Protein AF-A0A939ZD47-F1 (afdb_monomer_lite)

Secondary structure (DSSP, 8-state):
-EEEEEEEEEETTTTEEEEEEEEHHHHHH-S-TTSPPPEEEEEEESSS-HHHHHHHHHHHHTT-SSTTS-HHHHHHT-TT-EEE--GGGSB-

Structure (mmCIF, N/CA/C/O backbone):
data_AF-A0A939ZD47-F1
#
_entry.id   AF-A0A939ZD47-F1
#
loop_
_atom_site.group_PDB
_atom_site.id
_atom_site.type_symbol
_atom_site.label_atom_id
_atom_site.label_alt_id
_atom_site.label_comp_id
_atom_site.label_asym_id
_atom_site.label_entity_id
_atom_site.label_seq_id
_atom_site.pdbx_PDB_ins_code
_atom_site.Cartn_x
_atom_site.Cartn_y
_atom_site.Cartn_z
_atom_site.occupancy
_atom_site.B_iso_or_equiv
_atom_site.auth_seq_id
_atom_site.auth_comp_id
_atom_site.auth_asym_id
_atom_site.auth_atom_id
_atom_site.pdbx_PDB_model_num
ATOM 1 N N . MET A 1 1 ? 11.177 1.465 -2.870 1.00 83.56 1 MET A N 1
ATOM 2 C CA . MET A 1 1 ? 10.768 0.887 -4.147 1.00 83.56 1 MET A CA 1
ATOM 3 C C . MET A 1 1 ? 9.641 1.708 -4.724 1.00 83.56 1 MET A C 1
ATOM 5 O O . MET A 1 1 ? 8.652 1.915 -4.018 1.00 83.56 1 MET A O 1
ATOM 9 N N . ASN A 1 2 ? 9.816 2.244 -5.930 1.00 86.75 2 ASN A N 1
ATOM 10 C CA . ASN A 1 2 ? 8.739 2.934 -6.641 1.00 86.75 2 ASN A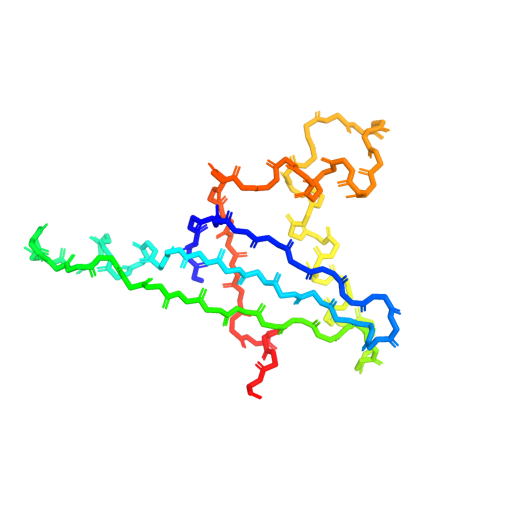 CA 1
ATOM 11 C C . ASN A 1 2 ? 7.880 1.917 -7.382 1.00 86.75 2 ASN A C 1
ATOM 13 O O . ASN A 1 2 ? 8.391 1.121 -8.161 1.00 86.75 2 ASN A O 1
ATOM 17 N N . ILE A 1 3 ? 6.578 1.953 -7.127 1.00 88.50 3 ILE A N 1
ATOM 18 C CA . ILE A 1 3 ? 5.629 1.003 -7.698 1.00 88.50 3 ILE A CA 1
ATOM 19 C C . ILE A 1 3 ? 4.499 1.778 -8.347 1.00 88.50 3 ILE A C 1
ATOM 21 O O . ILE A 1 3 ? 3.908 2.654 -7.709 1.00 88.50 3 ILE A O 1
ATOM 25 N N . GLU A 1 4 ? 4.171 1.435 -9.587 1.00 90.25 4 GLU A N 1
ATOM 26 C CA . GLU A 1 4 ? 2.894 1.815 -10.182 1.00 90.25 4 GLU A CA 1
ATOM 27 C C . GLU A 1 4 ? 1.815 0.850 -9.691 1.00 90.25 4 GLU A C 1
ATOM 29 O O . GLU A 1 4 ? 1.858 -0.347 -9.973 1.00 90.25 4 GLU A O 1
ATOM 34 N N . VAL A 1 5 ? 0.852 1.359 -8.926 1.00 90.94 5 VAL A N 1
ATOM 35 C CA . VAL A 1 5 ? -0.212 0.540 -8.341 1.00 90.94 5 VAL A CA 1
ATOM 36 C C . VAL A 1 5 ? -1.171 0.078 -9.435 1.00 90.94 5 VAL A C 1
ATOM 38 O O . VAL A 1 5 ? -1.773 0.901 -10.120 1.00 90.94 5 VAL A O 1
ATOM 41 N N . LYS A 1 6 ? -1.389 -1.233 -9.547 1.00 92.19 6 LYS A N 1
ATOM 42 C CA . LYS A 1 6 ? -2.433 -1.823 -10.397 1.00 92.19 6 LYS A CA 1
ATOM 43 C C . LYS A 1 6 ? -3.723 -2.060 -9.626 1.00 92.19 6 LYS A C 1
ATOM 45 O O . LYS A 1 6 ? -4.803 -1.750 -10.120 1.00 92.19 6 LYS A O 1
ATOM 50 N N . SER A 1 7 ? -3.623 -2.603 -8.418 1.00 91.62 7 SER A N 1
ATOM 51 C CA . SER A 1 7 ? -4.793 -2.934 -7.610 1.00 91.62 7 SER A CA 1
ATOM 52 C C . SER A 1 7 ? -4.473 -2.907 -6.123 1.00 91.62 7 SER A C 1
ATOM 54 O O . SER A 1 7 ? -3.320 -3.010 -5.698 1.00 91.62 7 SER A O 1
ATOM 56 N N . ILE A 1 8 ? -5.526 -2.740 -5.326 1.00 89.56 8 ILE A N 1
ATOM 57 C CA . ILE A 1 8 ? -5.456 -2.809 -3.873 1.00 89.56 8 ILE A CA 1
ATOM 58 C C . ILE A 1 8 ? -6.592 -3.685 -3.381 1.00 89.56 8 ILE A C 1
ATOM 60 O O . ILE A 1 8 ? -7.749 -3.481 -3.744 1.00 89.56 8 ILE A O 1
ATOM 64 N N . THR A 1 9 ? -6.254 -4.636 -2.520 1.00 89.75 9 THR A N 1
ATOM 65 C CA . THR A 1 9 ? -7.219 -5.497 -1.843 1.00 89.75 9 THR A CA 1
ATOM 66 C C . THR A 1 9 ? -7.111 -5.276 -0.345 1.00 89.75 9 THR A C 1
ATOM 68 O O . THR A 1 9 ? -6.017 -5.283 0.214 1.00 89.75 9 THR A O 1
ATOM 71 N N . ILE A 1 10 ? -8.249 -5.078 0.317 1.00 87.81 10 ILE A N 1
ATOM 72 C CA . ILE A 1 10 ? -8.315 -4.900 1.767 1.00 87.81 10 ILE A CA 1
ATOM 73 C C . ILE A 1 10 ? -9.062 -6.086 2.358 1.00 87.81 10 ILE A C 1
ATOM 75 O O . ILE A 1 10 ? -10.253 -6.263 2.094 1.00 87.81 10 ILE A O 1
ATOM 79 N N . ASP A 1 11 ? -8.395 -6.848 3.215 1.00 88.56 11 ASP A N 1
ATOM 80 C CA . ASP A 1 11 ? -9.054 -7.830 4.065 1.00 88.56 11 ASP A CA 1
ATOM 81 C C . ASP A 1 11 ? -9.208 -7.248 5.471 1.00 88.56 11 ASP A C 1
ATOM 83 O O . ASP A 1 11 ? -8.290 -7.266 6.293 1.00 88.56 11 ASP A O 1
ATOM 87 N N . SER A 1 12 ? -10.398 -6.721 5.763 1.00 82.62 12 SER A N 1
ATOM 88 C CA . SER A 1 12 ? -10.703 -6.163 7.083 1.00 82.62 12 SER A CA 1
ATOM 89 C C . SER A 1 12 ? -10.765 -7.217 8.193 1.00 82.62 12 SER A C 1
ATOM 91 O O . SER A 1 12 ? -10.600 -6.854 9.357 1.00 82.62 12 SER A O 1
ATOM 93 N N . LYS A 1 13 ? -11.001 -8.497 7.867 1.00 85.94 13 LYS A N 1
ATOM 94 C CA . LYS A 1 13 ? -11.022 -9.586 8.858 1.00 85.94 13 LYS A CA 1
ATOM 95 C C . LYS A 1 13 ? -9.603 -9.981 9.240 1.00 85.94 13 LYS A C 1
ATOM 97 O O . LYS A 1 13 ? -9.308 -10.080 10.426 1.00 85.94 13 LYS A O 1
ATOM 102 N N . ALA A 1 14 ? -8.742 -10.160 8.241 1.00 84.69 14 ALA A N 1
ATOM 103 C CA . ALA A 1 14 ? -7.331 -10.470 8.446 1.00 84.69 14 ALA A CA 1
ATOM 104 C C . ALA A 1 14 ? -6.486 -9.235 8.794 1.00 84.69 14 ALA A C 1
ATOM 106 O O . ALA A 1 14 ? -5.316 -9.386 9.110 1.00 84.69 14 ALA A O 1
ATOM 107 N N . GLN A 1 15 ? -7.063 -8.028 8.753 1.00 85.19 15 GLN A N 1
ATOM 108 C CA . GLN A 1 15 ? -6.365 -6.771 9.031 1.00 85.19 15 GLN A CA 1
ATOM 109 C C . GLN A 1 15 ? -5.190 -6.496 8.081 1.00 85.19 15 GLN A C 1
ATOM 111 O O . GLN A 1 15 ? -4.163 -5.938 8.475 1.00 85.19 15 GLN A O 1
ATOM 116 N N . THR A 1 16 ? -5.365 -6.867 6.810 1.00 87.50 16 THR A N 1
ATOM 117 C CA . THR A 1 16 ? -4.304 -6.761 5.806 1.00 87.50 16 THR A CA 1
ATOM 118 C C . THR A 1 16 ? -4.697 -5.917 4.601 1.00 87.50 16 THR A C 1
ATOM 120 O O . THR A 1 16 ? -5.861 -5.880 4.193 1.00 87.50 16 THR A O 1
ATOM 123 N N . VAL A 1 17 ? -3.702 -5.246 4.021 1.00 87.69 17 VAL A N 1
ATOM 124 C CA . VAL A 1 17 ? -3.784 -4.627 2.692 1.00 87.69 17 VAL A CA 1
ATOM 125 C C . VAL A 1 17 ? -2.792 -5.307 1.784 1.00 87.69 17 VAL A C 1
ATOM 127 O O . VAL A 1 17 ? -1.610 -5.371 2.109 1.00 87.69 17 VAL A O 1
ATOM 130 N N . GLN A 1 18 ? -3.264 -5.751 0.631 1.00 90.19 18 GLN A N 1
ATOM 131 C CA . GLN A 1 18 ? -2.414 -6.155 -0.471 1.00 90.19 18 GLN A CA 1
ATOM 132 C C . GLN A 1 18 ? -2.407 -5.053 -1.529 1.00 90.19 18 GLN A C 1
ATOM 134 O O . GLN A 1 18 ? -3.467 -4.566 -1.919 1.00 90.19 18 GLN A O 1
ATOM 139 N N . ILE A 1 19 ? -1.219 -4.649 -1.967 1.00 89.88 19 ILE A N 1
ATOM 140 C CA . ILE A 1 19 ? -0.994 -3.699 -3.054 1.00 89.88 19 ILE A CA 1
ATOM 141 C C . ILE A 1 19 ? -0.233 -4.442 -4.146 1.00 89.88 19 ILE A C 1
ATOM 143 O O . ILE A 1 19 ? 0.904 -4.850 -3.920 1.00 89.88 19 ILE A O 1
ATOM 147 N N . SER A 1 20 ? -0.850 -4.586 -5.312 1.00 91.44 20 SER A N 1
ATOM 148 C CA . SER A 1 20 ? -0.231 -5.193 -6.491 1.00 91.44 20 SER A CA 1
ATOM 149 C C . SER A 1 20 ? 0.145 -4.095 -7.478 1.00 91.44 20 SER A C 1
ATOM 151 O O . SER A 1 20 ? -0.605 -3.125 -7.650 1.00 91.44 20 SER A O 1
ATOM 153 N N . GLY A 1 21 ? 1.286 -4.221 -8.145 1.00 91.06 21 GLY A N 1
ATOM 154 C CA . GLY A 1 21 ? 1.758 -3.194 -9.066 1.00 91.06 21 GLY A CA 1
ATOM 155 C C . GLY A 1 21 ? 2.959 -3.609 -9.895 1.00 91.06 21 GLY A C 1
ATOM 156 O O . GLY A 1 21 ? 3.331 -4.776 -9.919 1.00 91.06 21 GLY A O 1
ATOM 157 N N . VAL A 1 22 ? 3.547 -2.637 -10.582 1.00 89.31 22 VAL A N 1
ATOM 158 C CA . VAL A 1 22 ? 4.770 -2.805 -11.378 1.00 89.31 22 VAL A CA 1
ATOM 159 C C . VAL A 1 22 ? 5.930 -2.143 -10.654 1.00 89.31 22 VAL A C 1
ATOM 161 O O . VAL A 1 22 ? 5.815 -0.974 -10.277 1.00 89.31 22 VAL A O 1
ATOM 164 N N . ASP A 1 23 ? 7.038 -2.862 -10.475 1.00 87.62 23 ASP A N 1
ATOM 165 C CA . ASP A 1 23 ? 8.273 -2.287 -9.939 1.00 87.62 23 ASP A CA 1
ATOM 166 C C . ASP A 1 23 ? 8.932 -1.382 -10.987 1.00 87.62 23 ASP A C 1
ATOM 168 O O . ASP A 1 23 ? 9.497 -1.837 -11.984 1.00 87.62 23 ASP A O 1
ATOM 172 N N . LEU A 1 24 ? 8.861 -0.074 -10.750 1.00 83.69 24 LEU A N 1
ATOM 173 C CA . LEU A 1 24 ? 9.444 0.922 -11.638 1.00 83.69 24 LEU A CA 1
ATOM 174 C C . LEU A 1 24 ? 10.941 1.097 -11.406 1.00 83.69 24 LEU A C 1
ATOM 176 O O . LEU A 1 24 ? 11.621 1.591 -12.302 1.00 83.69 24 LEU A O 1
ATOM 180 N N . ASP A 1 25 ? 11.477 0.707 -10.247 1.00 78.81 25 ASP A N 1
ATOM 181 C CA . ASP A 1 25 ? 12.914 0.837 -10.003 1.00 78.81 25 ASP A CA 1
ATOM 182 C C . ASP A 1 25 ? 13.686 -0.095 -10.946 1.00 78.81 25 ASP A C 1
ATOM 184 O O . ASP A 1 25 ? 14.718 0.303 -11.479 1.00 78.81 25 ASP A O 1
ATOM 188 N N . LYS A 1 26 ? 13.160 -1.289 -11.244 1.00 70.44 26 LYS A N 1
ATOM 189 C CA . LYS A 1 26 ? 13.764 -2.200 -12.230 1.00 70.44 26 LYS A CA 1
ATOM 190 C C . LYS A 1 26 ? 13.685 -1.677 -13.660 1.00 70.44 26 LYS A C 1
ATOM 192 O O . LYS A 1 26 ? 14.679 -1.772 -14.366 1.00 70.44 26 LYS A O 1
ATOM 197 N N . VAL A 1 27 ? 12.560 -1.078 -14.050 1.00 69.88 27 VAL A N 1
ATOM 198 C CA . VAL A 1 27 ? 12.375 -0.485 -15.389 1.00 69.88 27 VAL A CA 1
ATOM 199 C C . VAL A 1 27 ? 13.245 0.763 -15.582 1.00 69.88 27 VAL A C 1
ATOM 201 O O . VAL A 1 27 ? 13.743 1.016 -16.671 1.00 69.88 27 VAL A O 1
ATOM 204 N N . LEU A 1 28 ? 13.434 1.568 -14.533 1.00 68.44 28 LEU A N 1
ATOM 205 C CA . LEU A 1 28 ? 14.229 2.800 -14.597 1.00 68.44 28 LEU A CA 1
ATOM 206 C C . LEU A 1 28 ? 15.738 2.553 -14.470 1.00 68.44 28 LEU A C 1
ATOM 208 O O . LEU A 1 28 ? 16.527 3.372 -14.941 1.00 68.44 28 LEU A O 1
ATOM 212 N N . LEU A 1 29 ? 16.144 1.477 -13.789 1.00 67.38 29 LEU A N 1
ATOM 213 C CA . LEU A 1 29 ? 17.551 1.124 -13.573 1.00 67.38 29 LEU A CA 1
ATOM 214 C C . LEU A 1 29 ? 18.071 0.091 -14.579 1.00 67.38 29 LEU A C 1
ATOM 216 O O . LEU A 1 29 ? 19.289 -0.095 -14.662 1.00 67.38 29 LEU A O 1
ATOM 220 N N . SER A 1 30 ? 17.199 -0.575 -15.340 1.00 62.22 30 SER A N 1
ATOM 221 C CA . SER A 1 30 ? 17.631 -1.385 -16.471 1.00 62.22 30 SER A CA 1
ATOM 222 C C . SER A 1 30 ? 18.064 -0.462 -17.617 1.00 62.22 30 SER A C 1
ATOM 224 O O . SER A 1 30 ? 17.363 0.453 -18.033 1.00 62.22 30 SER A O 1
ATOM 226 N N . PHE A 1 31 ? 19.261 -0.703 -18.154 1.00 59.91 31 PHE A N 1
ATOM 227 C CA . PHE A 1 31 ? 19.684 -0.128 -19.441 1.00 59.91 31 PHE A CA 1
ATOM 228 C C . PHE A 1 31 ? 19.012 -0.831 -20.632 1.00 59.91 31 PHE A C 1
ATOM 230 O O . PHE A 1 31 ? 19.315 -0.530 -21.786 1.00 59.91 31 PHE A O 1
ATOM 237 N N . ASP A 1 32 ? 18.138 -1.790 -20.341 1.00 63.66 32 ASP A N 1
ATOM 238 C CA . ASP A 1 32 ? 17.518 -2.693 -21.288 1.00 63.66 32 ASP A CA 1
ATOM 239 C C . ASP A 1 32 ? 16.038 -2.322 -21.388 1.00 63.66 32 ASP A C 1
ATOM 241 O O . ASP A 1 32 ? 15.222 -2.729 -20.568 1.00 63.66 32 ASP A O 1
ATOM 245 N N . PHE A 1 33 ? 15.696 -1.475 -22.360 1.00 57.75 33 PHE A N 1
ATOM 246 C CA . PHE A 1 33 ? 14.323 -0.995 -22.566 1.00 57.75 33 PHE A CA 1
ATOM 247 C C . PHE A 1 33 ? 13.338 -2.119 -22.939 1.00 57.75 33 PHE A C 1
ATOM 249 O O . PHE A 1 33 ? 12.129 -1.894 -22.898 1.00 57.75 33 PHE A O 1
ATOM 256 N N . ASP A 1 34 ? 13.850 -3.310 -23.265 1.00 62.44 34 ASP A N 1
ATOM 257 C CA . ASP A 1 34 ? 13.072 -4.517 -23.550 1.00 62.44 34 ASP A CA 1
ATOM 258 C C . ASP A 1 34 ? 12.818 -5.380 -22.299 1.00 62.44 34 ASP A C 1
ATOM 260 O O . ASP A 1 34 ? 12.125 -6.396 -22.385 1.00 62.44 34 ASP A O 1
ATOM 264 N N . SER A 1 35 ? 13.354 -5.013 -21.126 1.00 65.75 35 SER A N 1
ATOM 265 C CA . SER A 1 35 ? 13.085 -5.760 -19.895 1.00 65.75 35 SER A CA 1
ATOM 266 C C . SER A 1 35 ? 11.602 -5.663 -19.530 1.00 65.75 35 SER A C 1
ATOM 268 O O . SER A 1 35 ? 11.088 -4.564 -19.307 1.00 65.75 35 SER A O 1
ATOM 270 N N . GLU A 1 36 ? 10.920 -6.811 -19.471 1.00 66.69 36 GLU A N 1
ATOM 271 C CA . GLU A 1 36 ? 9.499 -6.868 -19.135 1.00 66.69 36 GLU A CA 1
ATOM 272 C C . GLU A 1 36 ? 9.235 -6.254 -17.746 1.00 66.69 36 GLU A C 1
ATOM 274 O O . GLU A 1 36 ? 10.005 -6.492 -16.807 1.00 66.69 36 GLU A O 1
ATOM 279 N N . PRO A 1 37 ? 8.153 -5.469 -17.586 1.00 72.44 37 PRO A N 1
ATOM 280 C CA . PRO A 1 37 ? 7.802 -4.900 -16.296 1.00 72.44 37 PRO A CA 1
ATOM 281 C C . PRO A 1 37 ? 7.489 -6.011 -15.289 1.00 72.44 37 PRO A C 1
ATOM 283 O O . PRO A 1 37 ? 6.591 -6.824 -15.507 1.00 72.44 37 PRO A O 1
ATOM 286 N N . GLU A 1 38 ? 8.209 -6.026 -14.168 1.00 84.00 38 GLU A N 1
ATOM 287 C CA . GLU A 1 38 ? 8.014 -7.030 -13.124 1.00 84.00 38 GLU A CA 1
ATOM 288 C C . GLU A 1 38 ? 6.801 -6.678 -12.263 1.00 84.00 38 GLU A C 1
ATOM 290 O O . GLU A 1 38 ? 6.749 -5.619 -11.626 1.00 84.00 38 GLU A O 1
ATOM 295 N N . GLU A 1 39 ? 5.818 -7.578 -12.246 1.00 87.25 39 GLU A N 1
ATOM 296 C CA . GLU A 1 39 ? 4.692 -7.480 -11.327 1.00 87.25 39 GLU A CA 1
ATOM 297 C C . GLU A 1 39 ? 5.118 -7.888 -9.918 1.00 87.25 39 GLU A C 1
ATOM 299 O O . GLU A 1 39 ? 5.764 -8.914 -9.705 1.00 87.25 39 GLU A O 1
ATOM 304 N N . VAL A 1 40 ? 4.735 -7.066 -8.949 1.00 87.56 40 VAL A N 1
ATOM 305 C CA . VAL A 1 40 ? 5.101 -7.216 -7.545 1.00 87.56 40 VAL A CA 1
ATOM 306 C C . VAL A 1 40 ? 3.876 -7.062 -6.652 1.00 87.56 40 VAL A C 1
ATOM 308 O O . VAL A 1 40 ? 3.021 -6.200 -6.871 1.00 87.56 40 VAL A O 1
ATOM 311 N N . ASP A 1 41 ? 3.819 -7.894 -5.615 1.00 88.69 41 ASP A N 1
ATOM 312 C CA . ASP A 1 41 ? 2.764 -7.910 -4.606 1.00 88.69 41 ASP A CA 1
ATOM 313 C C . ASP A 1 41 ? 3.326 -7.534 -3.233 1.00 88.69 41 ASP A C 1
ATOM 315 O O . ASP A 1 41 ? 4.287 -8.130 -2.744 1.00 88.69 41 ASP A O 1
ATOM 319 N N . PHE A 1 42 ? 2.683 -6.573 -2.574 1.00 86.81 42 PHE A N 1
ATOM 320 C CA . PHE A 1 42 ? 3.043 -6.122 -1.233 1.00 86.81 42 PHE A CA 1
ATOM 321 C C . PHE A 1 42 ? 1.906 -6.349 -0.274 1.00 86.81 42 PHE A C 1
ATOM 323 O O . PHE A 1 42 ? 0.818 -5.809 -0.460 1.00 86.81 42 PHE A O 1
ATOM 330 N N . LYS A 1 43 ? 2.180 -7.080 0.801 1.00 87.88 43 LYS A N 1
ATOM 331 C CA . LYS A 1 43 ? 1.226 -7.278 1.882 1.00 87.88 43 LYS A CA 1
ATOM 332 C C . LYS A 1 43 ? 1.640 -6.469 3.106 1.00 87.88 43 LYS A C 1
ATOM 334 O O . LYS A 1 43 ? 2.773 -6.556 3.570 1.00 87.88 43 LYS A O 1
ATOM 339 N N . PHE A 1 44 ? 0.700 -5.694 3.630 1.00 85.31 44 PHE A N 1
ATOM 340 C CA . PHE A 1 44 ? 0.801 -4.982 4.896 1.00 85.31 44 PHE A CA 1
ATOM 341 C C . PHE A 1 44 ? -0.149 -5.631 5.888 1.00 85.31 44 PHE A C 1
ATOM 343 O O . PHE A 1 44 ? -1.342 -5.731 5.607 1.00 85.31 44 PHE A O 1
ATOM 350 N N . ASP A 1 45 ? 0.362 -6.022 7.049 1.00 85.19 45 ASP A N 1
ATOM 351 C CA . ASP A 1 45 ? -0.451 -6.441 8.185 1.00 85.19 45 ASP A CA 1
ATOM 352 C C . ASP A 1 45 ? -0.451 -5.317 9.231 1.00 85.19 45 ASP A C 1
ATOM 354 O O . ASP A 1 45 ? 0.570 -5.000 9.846 1.00 85.19 45 ASP A O 1
ATOM 358 N N . TRP A 1 46 ? -1.596 -4.651 9.409 1.00 81.25 46 TRP A N 1
ATOM 359 C CA . TRP A 1 46 ? -1.714 -3.559 10.383 1.00 81.25 46 TRP A CA 1
ATOM 360 C C . TRP A 1 46 ? -2.078 -4.048 11.794 1.00 81.25 46 TRP A C 1
ATOM 362 O O . TRP A 1 46 ? -2.314 -3.213 12.687 1.00 81.25 46 TRP A O 1
ATOM 372 N N . SER A 1 47 ? -2.169 -5.367 11.993 1.00 81.69 47 SER A N 1
ATOM 373 C CA . SER A 1 47 ? -2.326 -6.018 13.295 1.00 81.69 47 SER A CA 1
ATOM 374 C C . SER A 1 47 ? -0.986 -6.200 14.018 1.00 81.69 47 SER A C 1
ATOM 376 O O . SER A 1 47 ? -0.958 -6.150 15.246 1.00 81.69 47 SER A O 1
ATOM 378 N N . GLU A 1 48 ? 0.131 -6.279 13.281 1.00 78.19 48 GLU A N 1
ATOM 379 C CA . GLU A 1 48 ? 1.483 -6.471 13.837 1.00 78.19 48 GLU A CA 1
ATOM 380 C C . GLU A 1 48 ? 1.960 -5.320 14.741 1.00 78.19 48 GLU A C 1
ATOM 382 O O . GLU A 1 48 ? 2.881 -5.482 15.542 1.00 78.19 48 GLU A O 1
ATOM 387 N N . GLY A 1 49 ? 1.335 -4.143 14.646 1.00 78.62 49 GLY A N 1
ATOM 388 C CA . GLY A 1 49 ? 1.579 -3.041 15.569 1.00 78.62 49 GLY A CA 1
ATOM 389 C C . GLY A 1 49 ? 1.419 -1.650 14.952 1.00 78.62 49 GLY A C 1
ATOM 390 O O . GLY A 1 49 ? 1.030 -1.492 13.791 1.00 78.62 49 GLY A O 1
ATOM 391 N N . PRO A 1 50 ? 1.735 -0.593 15.723 1.00 82.00 50 PRO A N 1
ATOM 392 C CA . PRO A 1 50 ? 1.564 0.787 15.273 1.00 82.00 50 PRO A CA 1
ATOM 393 C C . PRO A 1 50 ? 2.510 1.168 14.125 1.00 82.00 50 PRO A C 1
ATOM 395 O O . PRO A 1 50 ? 2.191 2.076 13.365 1.00 82.00 50 PRO A O 1
ATOM 398 N N . GLY A 1 51 ? 3.654 0.492 13.969 1.00 83.12 51 GLY A N 1
ATOM 399 C CA . GLY A 1 51 ? 4.638 0.780 12.918 1.00 83.12 51 GLY A CA 1
ATOM 400 C C . GLY A 1 51 ? 4.081 0.589 11.500 1.00 83.12 51 GLY A C 1
ATOM 401 O O . GLY A 1 51 ? 3.919 1.589 10.793 1.00 83.12 51 GLY A O 1
ATOM 402 N N . PRO A 1 52 ? 3.741 -0.651 11.094 1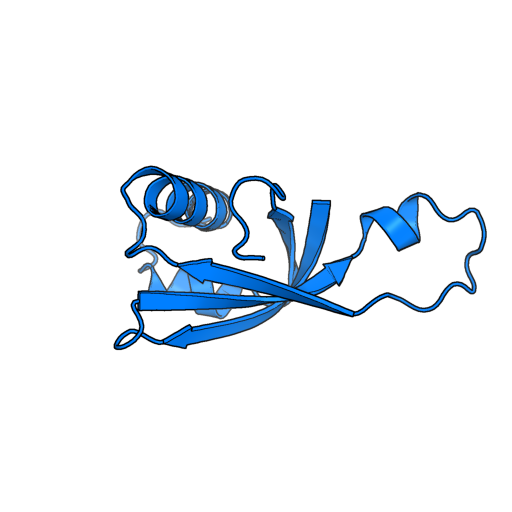.00 79.25 52 PRO A N 1
ATOM 403 C CA . PRO A 1 52 ? 3.154 -0.941 9.782 1.00 79.25 52 PRO A CA 1
ATOM 404 C C . PRO A 1 52 ? 1.883 -0.131 9.507 1.00 79.25 52 PRO A C 1
ATOM 406 O O . PRO A 1 52 ? 1.732 0.447 8.430 1.00 79.25 52 PRO A O 1
ATOM 409 N N . ARG A 1 53 ? 1.016 0.019 10.519 1.00 81.31 53 ARG A N 1
ATOM 410 C CA . ARG A 1 53 ? -0.201 0.838 10.429 1.00 81.31 53 ARG A CA 1
ATOM 411 C C . ARG A 1 53 ? 0.101 2.300 10.094 1.00 81.31 53 ARG A C 1
ATOM 413 O O . ARG A 1 53 ? -0.466 2.846 9.151 1.00 81.31 53 ARG A O 1
ATOM 420 N N . ASN A 1 54 ? 0.992 2.938 10.852 1.00 85.00 54 ASN A N 1
ATOM 421 C CA . ASN A 1 54 ? 1.339 4.346 10.649 1.00 85.00 54 ASN A CA 1
ATOM 422 C C . ASN A 1 54 ? 2.053 4.567 9.316 1.00 85.00 54 ASN A C 1
ATOM 424 O O . ASN A 1 54 ? 1.891 5.618 8.696 1.00 85.00 54 ASN A O 1
ATOM 428 N N . TYR A 1 55 ? 2.854 3.598 8.876 1.00 86.00 55 TYR A N 1
ATOM 429 C CA . TYR A 1 55 ? 3.509 3.662 7.578 1.00 86.00 55 TYR A CA 1
ATOM 430 C C . TYR A 1 55 ? 2.490 3.625 6.436 1.00 86.00 55 TYR A C 1
ATOM 432 O O . TYR A 1 55 ? 2.497 4.521 5.591 1.00 86.00 55 TYR A O 1
ATOM 440 N N . LEU A 1 56 ? 1.571 2.657 6.461 1.00 82.19 56 LEU A N 1
ATOM 441 C CA . LEU A 1 56 ? 0.497 2.540 5.478 1.00 82.19 56 LEU A CA 1
ATOM 442 C C . LEU A 1 56 ? -0.352 3.820 5.421 1.00 82.19 56 LEU A C 1
ATOM 444 O O . LEU A 1 56 ? -0.582 4.357 4.339 1.00 82.19 56 LEU A O 1
ATOM 448 N N . LEU A 1 57 ? -0.739 4.365 6.580 1.00 83.19 57 LEU A N 1
ATOM 449 C CA . LEU A 1 57 ? -1.462 5.638 6.654 1.00 83.19 57 LEU A CA 1
ATOM 450 C C . LEU A 1 57 ? -0.683 6.777 5.990 1.00 83.19 57 LEU A C 1
ATOM 452 O O . LEU A 1 57 ? -1.249 7.495 5.174 1.00 83.19 57 LEU A O 1
ATOM 456 N N . LYS A 1 58 ? 0.622 6.908 6.258 1.00 86.56 58 LYS A N 1
ATOM 457 C CA . LYS A 1 58 ? 1.465 7.940 5.627 1.00 86.56 58 LYS A CA 1
ATOM 458 C C . LYS A 1 58 ? 1.571 7.779 4.113 1.00 86.56 58 LYS A C 1
ATOM 460 O O . LYS A 1 58 ? 1.597 8.783 3.403 1.00 86.56 58 LYS A O 1
ATOM 465 N N . VAL A 1 59 ? 1.680 6.547 3.614 1.00 84.62 59 VAL A N 1
ATOM 466 C CA . VAL A 1 59 ? 1.718 6.277 2.166 1.00 84.62 59 VAL A CA 1
ATOM 467 C C . VAL A 1 59 ? 0.416 6.737 1.518 1.00 84.62 59 VAL A C 1
ATOM 469 O O . VAL A 1 59 ? 0.459 7.432 0.507 1.00 84.62 59 VAL A O 1
ATOM 472 N N . ILE A 1 60 ? -0.722 6.418 2.134 1.00 81.56 60 ILE A N 1
ATOM 473 C CA . ILE A 1 60 ? -2.058 6.747 1.627 1.00 81.56 60 ILE A CA 1
ATOM 474 C C . ILE A 1 60 ? -2.342 8.250 1.740 1.00 81.56 60 ILE A C 1
ATOM 476 O O . ILE A 1 60 ? -2.788 8.868 0.777 1.00 81.56 60 ILE A O 1
ATOM 480 N N . GLU A 1 61 ? -2.029 8.880 2.875 1.00 84.12 61 GLU A N 1
ATOM 481 C CA . GLU A 1 61 ? -2.228 10.320 3.085 1.00 84.12 61 GLU A CA 1
ATOM 482 C C . GLU A 1 61 ? -1.441 11.174 2.092 1.00 84.12 61 GLU A C 1
ATOM 484 O O . GLU A 1 61 ? -1.949 12.193 1.635 1.00 84.12 61 GLU A O 1
ATOM 489 N N . LYS A 1 62 ? -0.242 10.745 1.681 1.00 85.50 62 LYS A N 1
ATOM 490 C CA . LYS A 1 62 ? 0.514 11.433 0.620 1.00 85.50 62 LYS A CA 1
ATOM 491 C C . LYS A 1 62 ? -0.224 11.477 -0.719 1.00 85.50 62 LYS A C 1
ATOM 493 O O . LYS A 1 62 ? 0.049 12.360 -1.525 1.00 85.50 62 LYS A O 1
ATOM 498 N N . GLN A 1 63 ? -1.137 10.539 -0.959 1.00 83.31 63 GLN A N 1
ATOM 499 C CA . GLN A 1 63 ? -1.933 10.465 -2.187 1.00 83.31 63 GLN A CA 1
ATOM 500 C C . GLN A 1 63 ? -3.266 11.213 -2.060 1.00 83.31 63 GLN A C 1
ATOM 502 O O . GLN A 1 63 ? -3.961 11.448 -3.052 1.00 83.31 63 GLN A O 1
ATOM 507 N N . ARG A 1 64 ? -3.616 11.645 -0.845 1.00 82.75 64 ARG A N 1
ATOM 508 C CA . ARG A 1 64 ? -4.837 12.388 -0.557 1.00 82.75 64 ARG A CA 1
ATOM 509 C C . ARG A 1 64 ? -4.693 13.839 -1.022 1.00 82.75 64 ARG A C 1
ATOM 511 O O . ARG A 1 64 ? -4.104 14.672 -0.344 1.00 82.75 64 ARG A O 1
ATOM 518 N N . LYS A 1 65 ? -5.275 14.151 -2.183 1.00 76.56 65 LYS A N 1
ATOM 519 C CA . LYS A 1 65 ? -5.329 15.527 -2.716 1.00 76.56 65 LYS A CA 1
ATOM 520 C C . LYS A 1 65 ? -6.372 16.413 -2.027 1.00 76.56 65 LYS A C 1
ATOM 522 O O . LYS A 1 65 ? -6.210 17.626 -2.008 1.00 76.56 65 LYS A O 1
ATOM 527 N N . ASP A 1 66 ? -7.424 15.809 -1.472 1.00 79.75 66 ASP A N 1
ATOM 528 C CA . ASP A 1 66 ? -8.496 16.490 -0.739 1.00 79.75 66 ASP A CA 1
ATOM 529 C C . ASP A 1 66 ? -8.573 15.949 0.701 1.00 79.75 66 ASP A C 1
ATOM 531 O O . ASP A 1 66 ? -8.878 14.765 0.892 1.00 79.75 66 ASP A O 1
ATOM 535 N N . PRO A 1 67 ? -8.352 16.788 1.729 1.00 79.00 67 PRO A N 1
ATOM 536 C CA . PRO A 1 67 ? -8.461 16.404 3.136 1.00 79.00 67 PRO A CA 1
ATOM 537 C C . PRO A 1 67 ? -9.881 16.011 3.584 1.00 79.00 67 PRO A C 1
ATOM 539 O O . PRO A 1 67 ? -10.064 15.674 4.755 1.00 79.00 67 PRO A O 1
ATOM 542 N N . LYS A 1 68 ? -10.884 16.019 2.699 1.00 82.31 68 LYS A N 1
ATOM 543 C CA . LYS A 1 68 ? -12.231 15.480 2.942 1.00 82.31 68 LYS A CA 1
ATOM 544 C C . LYS A 1 68 ? -12.445 14.062 2.408 1.00 82.31 68 LYS A C 1
ATOM 546 O O . LYS A 1 68 ? -13.359 13.405 2.891 1.00 82.31 68 LYS A O 1
ATOM 551 N N . MET A 1 69 ? -11.599 13.558 1.501 1.00 81.12 69 MET A N 1
ATOM 552 C CA . MET A 1 69 ? -11.732 12.186 0.978 1.00 81.12 69 MET A CA 1
ATOM 553 C C . MET A 1 69 ? -11.619 11.159 2.102 1.00 81.12 69 MET A C 1
ATOM 555 O O . MET A 1 69 ? -10.662 11.195 2.875 1.00 81.12 69 MET A O 1
ATOM 559 N N . SER A 1 70 ? -12.563 10.237 2.199 1.00 83.62 70 SER A N 1
ATOM 560 C CA . SER A 1 70 ? -12.488 9.104 3.113 1.00 83.62 70 SER A CA 1
ATOM 561 C C . SER A 1 70 ? -11.311 8.190 2.766 1.00 83.62 70 SER A C 1
ATOM 563 O O . SER A 1 70 ? -10.821 8.160 1.639 1.00 83.62 7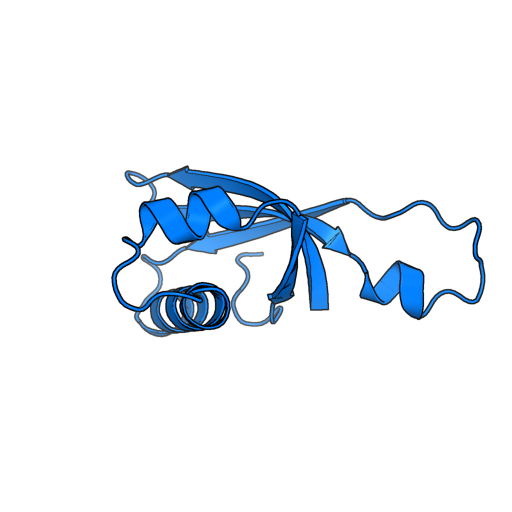0 SER A O 1
ATOM 565 N N . PHE A 1 71 ? -10.868 7.396 3.739 1.00 78.19 71 PHE A N 1
ATOM 566 C CA . PHE A 1 71 ? -9.784 6.433 3.540 1.00 78.19 71 PHE A CA 1
ATOM 567 C C . PHE A 1 71 ? -10.058 5.475 2.372 1.00 78.19 71 PHE A C 1
ATOM 569 O O . PHE A 1 71 ? -9.178 5.224 1.555 1.00 78.19 71 PHE A O 1
ATOM 576 N N . LYS A 1 72 ? -11.304 5.000 2.260 1.00 80.12 72 LYS A N 1
ATOM 577 C CA . LYS A 1 72 ? -11.737 4.131 1.167 1.00 80.12 72 LYS A CA 1
ATOM 578 C C . LYS A 1 72 ? -11.632 4.830 -0.191 1.00 80.12 72 LYS A C 1
ATOM 580 O O . LYS A 1 72 ? -11.054 4.262 -1.104 1.00 80.12 72 LYS A O 1
ATOM 585 N N . GLU A 1 73 ? -12.102 6.072 -0.303 1.00 83.12 73 GLU A N 1
ATOM 586 C CA . GLU A 1 73 ? -12.008 6.836 -1.556 1.00 83.12 73 GLU A CA 1
ATOM 587 C C . GLU A 1 73 ? -10.559 7.087 -1.976 1.00 83.12 73 GLU A C 1
ATOM 589 O O . GLU A 1 73 ? -10.255 7.073 -3.165 1.00 83.12 73 GLU A O 1
ATOM 594 N N . VAL A 1 74 ? -9.643 7.308 -1.026 1.00 83.94 74 VAL A N 1
ATOM 595 C CA . VAL A 1 74 ? -8.220 7.431 -1.368 1.00 83.94 74 VAL A CA 1
ATOM 596 C C . VAL A 1 74 ? -7.697 6.110 -1.931 1.00 83.94 74 VAL A C 1
ATOM 598 O O . VAL A 1 74 ? -7.018 6.128 -2.952 1.00 83.94 74 VAL A O 1
ATOM 601 N N . LEU A 1 75 ? -8.042 4.979 -1.309 1.00 82.94 75 LEU A N 1
ATOM 602 C CA . LEU A 1 75 ? -7.630 3.654 -1.776 1.00 82.94 75 LEU A CA 1
ATOM 603 C C . LEU A 1 75 ? -8.193 3.311 -3.159 1.00 82.94 75 LEU A C 1
ATOM 605 O O . LEU A 1 75 ? -7.446 2.833 -4.009 1.00 82.94 75 LEU A O 1
ATOM 609 N N . ASP A 1 76 ? -9.461 3.630 -3.411 1.00 83.94 76 ASP A N 1
ATOM 610 C CA . ASP A 1 76 ? -10.110 3.424 -4.711 1.00 83.94 76 ASP A CA 1
ATOM 611 C C . ASP A 1 76 ? -9.445 4.261 -5.831 1.00 83.94 76 ASP A C 1
ATOM 613 O O . ASP A 1 76 ? -9.519 3.905 -7.004 1.00 83.94 76 ASP A O 1
ATOM 617 N N . ASN A 1 77 ? -8.747 5.350 -5.476 1.00 85.25 77 ASN A N 1
ATOM 618 C CA . ASN A 1 77 ? -8.029 6.238 -6.400 1.00 85.25 77 ASN A CA 1
ATOM 619 C C . ASN A 1 77 ? -6.520 5.949 -6.528 1.00 85.25 77 ASN A C 1
ATOM 621 O O . ASN A 1 77 ? -5.819 6.670 -7.249 1.00 85.25 77 ASN A O 1
ATOM 625 N N . LEU A 1 78 ? -5.997 4.951 -5.808 1.00 85.25 78 LEU A N 1
ATOM 626 C CA . LEU A 1 78 ? -4.583 4.574 -5.876 1.00 85.25 78 LEU A CA 1
ATOM 627 C C . LEU A 1 78 ? -4.176 3.839 -7.161 1.00 85.25 78 LEU A C 1
ATOM 629 O O . LEU A 1 78 ? -3.043 4.067 -7.584 1.00 85.25 78 LEU A O 1
ATOM 633 N N . PRO A 1 79 ? -5.012 3.000 -7.806 1.00 90.19 79 PRO A N 1
ATOM 634 C CA . PRO A 1 79 ? -4.663 2.414 -9.099 1.00 90.19 79 PRO A CA 1
ATOM 635 C C . PRO A 1 79 ? -4.240 3.474 -10.133 1.00 90.19 79 PRO A C 1
ATOM 637 O O . PRO A 1 79 ? -4.877 4.519 -10.277 1.00 90.19 79 PRO A O 1
ATOM 640 N N . GLY A 1 80 ? -3.129 3.224 -10.830 1.00 85.94 80 GLY A N 1
ATOM 641 C CA . GLY A 1 80 ? -2.484 4.158 -11.761 1.00 85.94 80 GLY A CA 1
ATOM 642 C C . GLY A 1 80 ? -1.662 5.269 -11.092 1.00 85.94 80 GLY A C 1
ATOM 643 O O . GLY A 1 80 ? -1.226 6.206 -11.763 1.00 85.94 80 GLY A O 1
ATOM 644 N N . LYS A 1 81 ? -1.468 5.230 -9.766 1.00 88.38 81 LYS A N 1
ATOM 645 C CA . LYS A 1 81 ? -0.540 6.122 -9.052 1.00 88.38 81 LYS A CA 1
ATOM 646 C C . LYS A 1 81 ? 0.793 5.437 -8.818 1.00 88.38 81 LYS A C 1
ATOM 648 O O . LYS A 1 81 ? 0.856 4.242 -8.546 1.00 88.38 81 LYS A O 1
ATOM 653 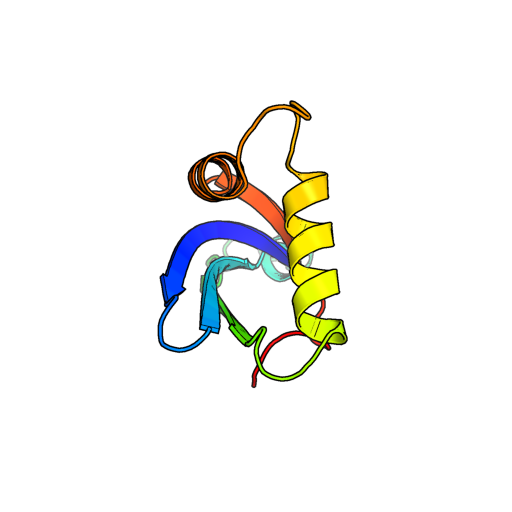N N . ILE A 1 82 ? 1.849 6.244 -8.829 1.00 88.50 82 ILE A N 1
ATOM 654 C CA . ILE A 1 82 ? 3.176 5.822 -8.395 1.00 88.50 82 ILE A CA 1
ATOM 655 C C . ILE A 1 82 ? 3.296 6.090 -6.897 1.00 88.50 82 ILE A C 1
A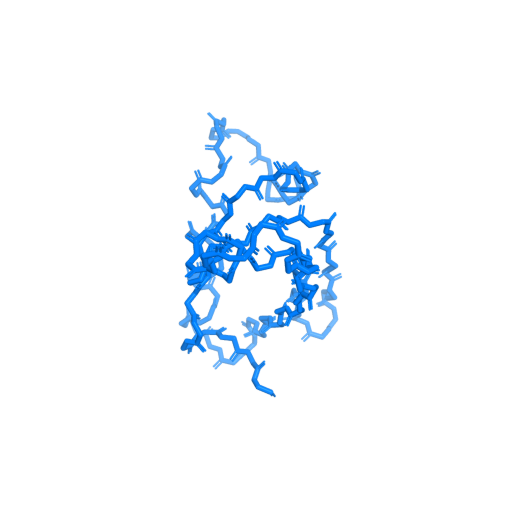TOM 657 O O . ILE A 1 82 ? 3.131 7.227 -6.441 1.00 88.50 82 ILE A O 1
ATOM 661 N N . ILE A 1 83 ? 3.588 5.044 -6.132 1.00 88.75 83 ILE A N 1
ATOM 662 C CA . ILE A 1 83 ? 3.832 5.128 -4.694 1.00 88.75 83 ILE A CA 1
ATOM 663 C C . ILE A 1 83 ? 5.227 4.615 -4.360 1.00 88.75 83 ILE A C 1
ATOM 665 O O . ILE A 1 83 ? 5.773 3.749 -5.037 1.00 88.75 83 ILE A O 1
ATOM 669 N N . PHE A 1 84 ? 5.791 5.130 -3.271 1.00 86.75 84 PHE A N 1
ATOM 670 C CA . PHE A 1 84 ? 7.033 4.610 -2.718 1.00 86.75 84 PHE A CA 1
ATOM 671 C C . PHE A 1 84 ? 6.729 3.681 -1.543 1.00 86.75 84 PHE A C 1
ATOM 673 O O . PHE A 1 84 ? 6.220 4.142 -0.516 1.00 86.75 84 PHE A O 1
ATOM 680 N N . LEU A 1 85 ? 7.096 2.405 -1.672 1.00 85.38 85 LEU A N 1
ATOM 681 C CA . LEU A 1 85 ? 7.046 1.421 -0.592 1.00 85.38 85 LEU A CA 1
ATOM 682 C C . LEU A 1 85 ? 8.449 1.093 -0.067 1.00 85.38 85 LEU A C 1
ATOM 684 O O . LEU A 1 85 ? 9.416 0.989 -0.821 1.00 85.38 85 LEU A O 1
ATOM 688 N N . ASN A 1 86 ? 8.571 0.942 1.248 1.00 80.19 86 ASN A N 1
ATOM 689 C CA . ASN A 1 86 ? 9.802 0.563 1.926 1.00 80.19 86 ASN A CA 1
ATOM 690 C C . ASN A 1 86 ? 9.706 -0.902 2.370 1.00 80.19 86 ASN A C 1
ATOM 692 O O . ASN A 1 86 ? 8.815 -1.255 3.141 1.00 80.19 86 ASN A O 1
ATOM 696 N N . ASN A 1 87 ? 10.667 -1.716 1.922 1.00 74.44 87 ASN A N 1
ATOM 697 C CA . ASN A 1 87 ? 10.756 -3.158 2.180 1.00 74.44 87 ASN A CA 1
ATOM 698 C C . ASN A 1 87 ? 10.769 -3.526 3.671 1.00 74.44 87 ASN A C 1
ATOM 700 O O . ASN A 1 87 ? 10.422 -4.648 4.015 1.00 74.44 87 ASN A O 1
ATOM 704 N N . ASN A 1 88 ? 11.109 -2.593 4.564 1.00 71.69 88 ASN A N 1
ATOM 705 C CA . ASN A 1 88 ? 11.097 -2.827 6.011 1.00 71.69 88 ASN A CA 1
ATOM 706 C C . ASN A 1 88 ? 9.689 -2.940 6.618 1.00 71.69 88 ASN A C 1
ATOM 708 O O . ASN A 1 88 ? 9.566 -3.344 7.770 1.00 71.69 88 ASN A O 1
ATOM 712 N N . PHE A 1 89 ? 8.646 -2.539 5.887 1.00 68.31 89 PHE A N 1
ATOM 713 C CA . PHE A 1 89 ? 7.254 -2.550 6.359 1.00 68.31 89 PHE A CA 1
ATOM 714 C C . PHE A 1 89 ? 6.366 -3.518 5.571 1.00 68.31 89 PHE A C 1
ATOM 716 O O . PHE A 1 89 ? 5.150 -3.507 5.745 1.00 68.31 89 PHE A O 1
ATOM 723 N N . ILE A 1 90 ? 6.972 -4.313 4.691 1.00 66.75 90 ILE A N 1
ATOM 724 C CA . ILE A 1 90 ? 6.298 -5.311 3.868 1.00 66.75 90 ILE A CA 1
ATOM 725 C C . ILE A 1 90 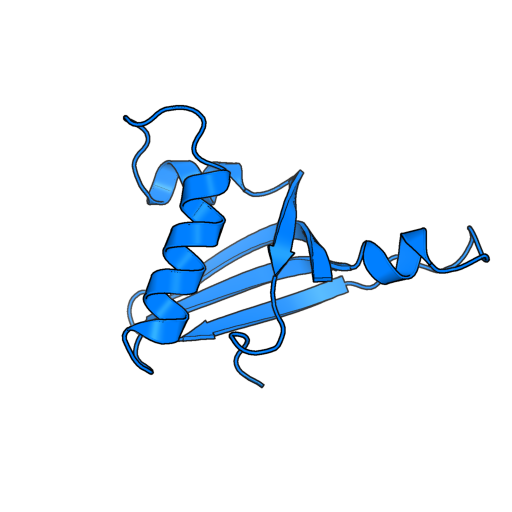? 6.420 -6.655 4.590 1.00 66.75 90 ILE A C 1
ATOM 727 O O . ILE A 1 90 ? 7.516 -7.039 5.006 1.00 66.75 90 ILE A O 1
ATOM 731 N N . VAL A 1 91 ? 5.297 -7.354 4.744 1.00 63.16 91 VAL A N 1
ATOM 732 C CA . VAL A 1 91 ? 5.264 -8.724 5.270 1.00 63.16 91 VAL A CA 1
ATOM 733 C C . VAL A 1 91 ? 5.956 -9.630 4.249 1.00 63.16 91 VAL A C 1
ATOM 735 O O . VAL A 1 91 ? 5.599 -9.598 3.071 1.00 63.16 91 VAL A O 1
ATOM 738 N N . LYS A 1 92 ? 6.974 -10.378 4.689 1.00 55.09 92 LYS A N 1
ATOM 739 C CA . LYS A 1 92 ? 7.697 -11.351 3.856 1.00 55.09 92 LYS A CA 1
ATOM 740 C C . LYS A 1 92 ? 6.912 -12.641 3.670 1.00 55.09 92 LYS A C 1
ATOM 742 O O . LYS A 1 92 ? 6.242 -13.056 4.640 1.00 55.09 92 LYS A O 1
#

Foldseek 3Di:
DKWQFAAWDQDPPQQKIKTKTWDVVCCVPDPDVPPDTDIDIFMARPVVDPVLVVVVVVQLVVQDPDPPDDSVNSRVVRHRDITDDDPVRTDD

pLDDT: mean 81.34, std 8.61, range [55.09, 92.19]

Sequence (92 aa):
MNIEVKSITIDSKAQTVQISGVDLDKVLLSFDFDSEPEEVDFKFDWSEGPGPRNYLLKVIEKQRKDPKMSFKEVLDNLPGKIIFLNNNFIVK

Radius of gyration: 13.77 Å; chains: 1; bounding box: 32×28×39 Å